Protein AF-A0A926U434-F1 (afdb_monomer_lite)

Sequence (137 aa):
MPHSEAEQERQNDLIELEKMFDGILPAQQDDLEMLTCRVPRQKNQALKSWCKDNNISFADWVRARLYDAPLPRAKPAKRTSTLDRQIYIELNAIGVNLNQAVRRLNSQELPRLSLDDRNLLDHLLKKLNEIQQKLVE

Structure (mmCIF, N/CA/C/O backbone):
data_AF-A0A926U434-F1
#
_entry.id   AF-A0A926U434-F1
#
loop_
_atom_site.group_PDB
_atom_site.id
_atom_site.type_symbol
_atom_site.label_atom_id
_atom_site.label_alt_id
_atom_site.label_comp_id
_atom_site.label_asym_id
_atom_site.label_entity_id
_atom_site.label_seq_id
_atom_site.pdbx_PDB_ins_code
_atom_site.Cartn_x
_atom_site.Cartn_y
_atom_site.Cartn_z
_atom_site.occupancy
_atom_site.B_iso_or_equiv
_atom_site.auth_seq_id
_atom_site.auth_comp_id
_atom_site.auth_asym_id
_atom_site.auth_atom_id
_atom_site.pdbx_PDB_model_num
ATOM 1 N N . MET A 1 1 ? 48.126 2.775 3.775 1.00 49.88 1 MET A N 1
ATOM 2 C CA . MET A 1 1 ? 46.658 2.868 3.886 1.00 49.88 1 MET A CA 1
ATOM 3 C C . MET A 1 1 ? 46.248 4.311 4.224 1.00 49.88 1 MET A C 1
ATOM 5 O O . MET A 1 1 ? 45.933 4.550 5.375 1.00 49.88 1 MET A O 1
ATOM 9 N N . PRO A 1 2 ? 46.305 5.287 3.291 1.00 52.72 2 PRO A N 1
ATOM 10 C CA . PRO A 1 2 ? 45.870 6.670 3.554 1.00 52.72 2 PRO A CA 1
ATOM 11 C C . PRO A 1 2 ? 44.678 7.130 2.684 1.00 52.72 2 PRO A C 1
ATOM 13 O O . PRO A 1 2 ? 44.234 8.263 2.795 1.00 52.72 2 PRO A O 1
ATOM 16 N N . HIS A 1 3 ? 44.166 6.278 1.785 1.00 52.34 3 HIS A N 1
ATOM 17 C CA . HIS A 1 3 ? 43.139 6.675 0.816 1.00 52.34 3 HIS A CA 1
ATOM 18 C C . HIS A 1 3 ? 41.714 6.674 1.380 1.00 52.34 3 HIS A C 1
ATOM 20 O O . HIS A 1 3 ? 40.906 7.461 0.905 1.00 52.34 3 HIS A O 1
ATOM 26 N N . SER A 1 4 ? 41.409 5.871 2.410 1.00 61.91 4 SER A N 1
ATOM 27 C CA . SER A 1 4 ? 40.036 5.794 2.929 1.00 61.91 4 SER A CA 1
ATOM 28 C C . SER A 1 4 ? 39.642 7.010 3.761 1.00 61.91 4 SER A C 1
ATOM 30 O O . SER A 1 4 ? 38.495 7.422 3.702 1.00 61.91 4 SER A O 1
ATOM 32 N N . GLU A 1 5 ? 40.573 7.617 4.502 1.00 66.69 5 GLU A N 1
ATOM 33 C CA . GLU A 1 5 ? 40.277 8.781 5.352 1.00 66.69 5 GLU A CA 1
ATOM 34 C C . GLU A 1 5 ? 39.975 10.027 4.511 1.00 66.69 5 GLU A C 1
ATOM 36 O O . GLU A 1 5 ? 38.967 10.688 4.737 1.00 66.69 5 GLU A O 1
ATOM 41 N N . ALA A 1 6 ? 40.764 10.275 3.461 1.00 73.31 6 ALA A N 1
ATOM 42 C CA . ALA A 1 6 ? 40.549 11.395 2.540 1.00 73.31 6 ALA A CA 1
ATOM 43 C C . ALA A 1 6 ? 39.304 11.229 1.642 1.00 73.31 6 ALA A C 1
ATOM 45 O O . ALA A 1 6 ? 38.821 12.193 1.044 1.00 73.31 6 ALA A O 1
ATOM 46 N N . GLU A 1 7 ? 38.806 10.003 1.471 1.00 71.56 7 GLU A N 1
ATOM 47 C CA . GLU A 1 7 ? 37.517 9.733 0.820 1.00 71.56 7 GLU A CA 1
ATOM 48 C C . GLU A 1 7 ? 36.357 9.932 1.797 1.00 71.56 7 GLU A C 1
ATOM 50 O O . GLU A 1 7 ? 35.348 10.527 1.425 1.00 71.56 7 GLU A O 1
ATOM 55 N N . GLN A 1 8 ? 36.527 9.516 3.055 1.00 72.94 8 GLN A N 1
ATOM 56 C CA . GLN A 1 8 ? 35.551 9.730 4.123 1.00 72.94 8 GLN A CA 1
ATOM 57 C C . GLN A 1 8 ? 35.316 11.223 4.388 1.00 72.94 8 GLN A C 1
ATOM 59 O O . GLN A 1 8 ? 34.176 11.654 4.535 1.00 72.94 8 GLN A O 1
ATOM 64 N N . GLU A 1 9 ? 36.393 12.007 4.421 1.00 81.38 9 GLU A N 1
ATOM 65 C CA . GLU A 1 9 ? 36.361 13.451 4.660 1.00 81.38 9 GLU A CA 1
ATOM 66 C C . GLU A 1 9 ? 35.641 14.178 3.518 1.00 81.38 9 GLU A C 1
ATOM 68 O O . GLU A 1 9 ? 34.666 14.885 3.755 1.00 81.38 9 GLU A O 1
ATOM 73 N N . ARG A 1 10 ? 35.978 13.852 2.262 1.00 80.44 10 ARG A N 1
ATOM 74 C CA . ARG A 1 10 ? 35.252 14.364 1.087 1.00 80.44 10 ARG A CA 1
ATOM 75 C C . ARG A 1 10 ? 33.771 13.987 1.081 1.00 80.44 10 ARG A C 1
ATOM 77 O O . ARG A 1 10 ? 32.941 14.777 0.638 1.00 80.44 10 ARG A O 1
ATOM 84 N N . GLN A 1 11 ? 33.425 12.789 1.548 1.00 75.62 11 GLN A N 1
ATOM 85 C CA . GLN A 1 11 ? 32.032 12.355 1.645 1.00 75.62 11 GLN A CA 1
ATOM 86 C C . GLN A 1 11 ? 31.262 13.176 2.692 1.00 75.62 11 GLN A C 1
ATOM 88 O O . GLN A 1 11 ? 30.104 13.522 2.466 1.00 75.62 11 GLN A O 1
ATOM 93 N N . ASN A 1 12 ? 31.905 13.500 3.816 1.00 81.31 12 ASN A N 1
ATOM 94 C CA . ASN A 1 12 ? 31.320 14.324 4.870 1.00 81.31 12 ASN A CA 1
ATOM 95 C C . ASN A 1 12 ? 31.129 15.773 4.409 1.00 81.31 12 ASN A C 1
ATOM 97 O O . ASN A 1 12 ? 30.047 16.320 4.616 1.00 81.31 12 ASN A O 1
ATOM 101 N N . ASP A 1 13 ? 32.114 16.339 3.708 1.00 85.31 13 ASP A N 1
ATOM 102 C CA . ASP A 1 13 ? 32.036 17.694 3.150 1.00 85.31 13 ASP A CA 1
ATOM 103 C C . ASP A 1 13 ? 30.871 17.831 2.157 1.00 85.31 13 ASP A C 1
ATOM 105 O O . ASP A 1 13 ? 30.148 18.826 2.160 1.00 85.31 13 ASP A O 1
ATOM 109 N N . LEU A 1 14 ? 30.640 16.809 1.323 1.00 79.31 14 LEU A N 1
ATOM 110 C CA . LEU A 1 14 ? 29.516 16.788 0.382 1.00 79.31 14 LEU A CA 1
ATOM 111 C C . LEU A 1 14 ? 28.161 16.756 1.096 1.00 79.31 14 LEU A C 1
ATOM 113 O O . LEU A 1 14 ? 27.248 17.471 0.691 1.00 79.31 14 LEU A O 1
ATOM 117 N N . ILE A 1 15 ? 28.037 15.965 2.165 1.00 81.31 15 ILE A N 1
ATOM 118 C CA . ILE A 1 15 ? 26.812 15.894 2.977 1.00 81.31 15 ILE A CA 1
ATOM 119 C C . ILE A 1 15 ? 26.555 17.229 3.684 1.00 81.31 15 ILE A C 1
ATOM 121 O O . ILE A 1 15 ? 25.407 17.649 3.837 1.00 81.31 15 ILE A O 1
ATOM 125 N N . GLU A 1 16 ? 27.610 17.893 4.151 1.00 83.38 16 GLU A N 1
ATOM 126 C CA . GLU A 1 16 ? 27.499 19.181 4.829 1.00 83.38 16 GLU A CA 1
ATOM 127 C C . GLU A 1 16 ? 27.103 20.297 3.854 1.00 83.38 16 GLU A C 1
ATOM 129 O O . GLU A 1 16 ? 26.205 21.084 4.157 1.00 83.38 16 GLU A O 1
ATOM 134 N N . LEU A 1 17 ? 27.679 20.298 2.648 1.00 80.06 17 LEU A N 1
ATOM 135 C CA . LEU A 1 17 ? 27.262 21.176 1.555 1.00 80.06 17 LEU A CA 1
ATOM 136 C C . LEU A 1 17 ? 25.795 20.946 1.178 1.00 80.06 17 LEU A C 1
ATOM 138 O O . LEU A 1 17 ? 25.035 21.907 1.099 1.00 80.06 17 LEU A O 1
ATOM 142 N N . GLU A 1 18 ? 25.371 19.696 0.997 1.00 74.69 18 GLU A N 1
ATOM 143 C CA . GLU A 1 18 ? 23.983 19.354 0.652 1.00 74.69 18 GLU A CA 1
ATOM 144 C C . GLU A 1 18 ? 22.996 19.896 1.703 1.00 74.69 18 GLU A C 1
ATOM 146 O O . GLU A 1 18 ? 22.040 20.587 1.354 1.00 74.69 18 GLU A O 1
ATOM 151 N N . LYS A 1 19 ? 23.313 19.752 2.998 1.00 78.75 19 LYS A N 1
ATOM 152 C CA . LYS A 1 19 ? 22.527 20.338 4.102 1.00 78.75 19 LYS A CA 1
ATOM 153 C C . LYS A 1 19 ? 22.489 21.866 4.100 1.00 78.75 19 LYS A C 1
ATOM 155 O O . LYS A 1 19 ? 21.476 22.447 4.483 1.00 78.75 19 LYS A O 1
ATOM 160 N N . MET A 1 20 ? 23.583 22.531 3.725 1.00 78.06 20 MET A N 1
ATOM 161 C CA . MET A 1 20 ? 23.601 23.996 3.607 1.00 78.06 20 MET A CA 1
ATOM 162 C C . MET A 1 20 ? 22.708 24.477 2.458 1.00 78.06 20 MET A C 1
ATOM 164 O O . MET A 1 20 ? 22.128 25.562 2.540 1.00 78.06 20 MET A O 1
ATOM 168 N N . PHE A 1 21 ? 22.574 23.668 1.405 1.00 69.00 21 PHE A N 1
ATOM 169 C CA . PHE A 1 21 ? 21.774 23.993 0.231 1.00 69.00 21 PHE A CA 1
ATOM 170 C C . PHE A 1 21 ? 20.315 23.516 0.300 1.00 69.00 21 PHE A C 1
ATOM 172 O O . PHE A 1 21 ? 19.506 24.065 -0.444 1.00 69.00 21 PHE A O 1
ATOM 179 N N . ASP A 1 22 ? 19.942 22.622 1.223 1.00 64.62 22 ASP A N 1
ATOM 180 C CA . ASP A 1 22 ? 18.557 22.142 1.431 1.00 64.62 22 ASP A CA 1
ATOM 181 C C . ASP A 1 22 ? 17.523 23.271 1.646 1.00 64.62 22 ASP A C 1
ATOM 183 O O . ASP A 1 22 ? 16.340 23.099 1.357 1.00 64.62 22 ASP A O 1
ATOM 187 N N . GLY A 1 23 ? 17.950 24.436 2.151 1.00 62.16 23 GLY A N 1
ATOM 188 C CA . GLY A 1 23 ? 17.088 25.611 2.354 1.00 62.16 23 GLY A CA 1
ATOM 189 C C . GLY A 1 23 ? 17.181 26.697 1.273 1.00 62.16 23 GLY A C 1
ATOM 190 O O . GLY A 1 23 ? 16.392 27.641 1.298 1.00 62.16 23 GLY A O 1
ATOM 191 N N . ILE A 1 24 ? 18.154 26.601 0.359 1.00 67.31 24 ILE A N 1
ATOM 192 C CA . ILE A 1 24 ? 18.452 27.613 -0.676 1.00 67.31 24 ILE A CA 1
ATOM 193 C C . ILE A 1 24 ? 18.054 27.099 -2.058 1.00 67.31 24 ILE A C 1
ATOM 195 O O . ILE A 1 24 ? 17.559 27.861 -2.891 1.00 67.31 24 ILE A O 1
ATOM 199 N N . LEU A 1 25 ? 18.260 25.807 -2.308 1.00 57.53 25 LEU A N 1
ATOM 200 C CA . LEU A 1 25 ? 17.745 25.153 -3.493 1.00 57.53 25 LEU A CA 1
ATOM 201 C C . LEU A 1 25 ? 16.242 24.959 -3.286 1.00 57.53 25 LEU A C 1
ATOM 203 O O . LEU A 1 25 ? 15.847 24.349 -2.291 1.00 57.53 25 LEU A O 1
ATOM 207 N N . PRO A 1 26 ? 15.380 25.463 -4.188 1.00 54.19 26 PRO A N 1
ATOM 208 C CA . PRO A 1 26 ? 13.994 25.036 -4.168 1.00 54.19 26 PRO A CA 1
ATOM 209 C C . PRO A 1 26 ? 14.029 23.516 -4.265 1.00 54.19 26 PRO A C 1
ATOM 211 O O . PRO A 1 26 ? 14.653 22.980 -5.186 1.00 54.19 26 PRO A O 1
ATOM 214 N N . ALA A 1 27 ? 13.419 22.824 -3.297 1.00 54.62 27 ALA A N 1
ATOM 215 C CA . ALA A 1 27 ? 13.181 21.400 -3.437 1.00 54.62 27 ALA A CA 1
ATOM 216 C C . ALA A 1 27 ? 12.628 21.210 -4.850 1.00 54.62 27 ALA A C 1
ATOM 218 O O . ALA A 1 27 ? 11.643 21.864 -5.203 1.00 54.62 27 ALA A O 1
ATOM 219 N N . GLN A 1 28 ? 13.299 20.406 -5.678 1.00 52.75 28 GLN A N 1
ATOM 220 C CA . GLN A 1 28 ? 12.722 19.947 -6.932 1.00 52.75 28 GLN A CA 1
ATOM 221 C C . GLN A 1 28 ? 11.505 19.114 -6.534 1.00 52.75 28 GLN A C 1
ATOM 223 O O . GLN A 1 28 ? 11.566 17.899 -6.366 1.00 52.75 28 GLN A O 1
ATOM 228 N N . GLN A 1 29 ? 10.392 19.794 -6.276 1.00 51.50 29 GLN A N 1
ATOM 229 C CA . GLN A 1 29 ? 9.083 19.214 -6.410 1.00 51.50 29 GLN A CA 1
ATOM 230 C C . GLN A 1 29 ? 8.984 18.937 -7.896 1.00 51.50 29 GLN A C 1
ATOM 232 O O . GLN A 1 29 ? 8.650 19.812 -8.687 1.00 51.50 29 GLN A O 1
ATOM 237 N N . ASP A 1 30 ? 9.377 17.726 -8.284 1.00 58.66 30 ASP A N 1
ATOM 238 C CA . ASP A 1 30 ? 8.852 17.160 -9.508 1.00 58.66 30 ASP A CA 1
ATOM 239 C C . ASP A 1 30 ? 7.333 17.326 -9.390 1.00 58.66 30 ASP A C 1
ATOM 241 O O . ASP A 1 30 ? 6.722 16.781 -8.463 1.00 58.66 30 ASP A O 1
ATOM 245 N N . ASP A 1 31 ? 6.742 18.146 -10.258 1.00 61.97 31 ASP A N 1
ATOM 246 C CA . ASP A 1 31 ? 5.296 18.328 -10.349 1.00 61.97 31 ASP A CA 1
ATOM 247 C C . ASP A 1 31 ? 4.690 16.998 -10.824 1.00 61.97 31 ASP A C 1
ATOM 249 O O . ASP A 1 31 ? 4.440 16.752 -12.005 1.00 61.97 31 ASP A O 1
ATOM 253 N N . LEU A 1 32 ? 4.555 16.059 -9.889 1.00 72.94 32 LEU A N 1
ATOM 254 C CA . LEU A 1 32 ? 4.087 14.710 -10.147 1.00 72.94 32 LEU A CA 1
ATOM 255 C C . LEU A 1 32 ? 2.563 14.722 -10.197 1.00 72.94 32 LEU A C 1
ATOM 257 O O . LEU A 1 32 ? 1.882 14.697 -9.171 1.00 72.94 32 LEU A O 1
ATOM 261 N N . GLU A 1 33 ? 2.019 14.690 -11.406 1.00 81.31 33 GLU A N 1
ATOM 262 C CA . GLU A 1 33 ? 0.587 14.510 -11.619 1.00 81.31 33 GLU A CA 1
ATOM 263 C C . GLU A 1 33 ? 0.183 13.027 -11.593 1.00 81.31 33 GLU A C 1
ATOM 265 O O . GLU A 1 33 ? 0.859 12.140 -12.127 1.00 81.31 33 GLU A O 1
ATOM 270 N N . MET A 1 34 ? -0.971 12.737 -10.984 1.00 82.81 34 MET A N 1
ATOM 271 C CA . MET A 1 34 ? -1.517 11.383 -10.919 1.00 82.81 34 MET A CA 1
ATOM 272 C C . MET A 1 34 ? -2.428 11.093 -12.117 1.00 82.81 34 MET A C 1
ATOM 274 O O . MET A 1 34 ? -3.563 11.563 -12.185 1.00 82.81 34 MET A O 1
ATOM 278 N N . LEU A 1 35 ? -1.979 10.214 -13.014 1.00 85.06 35 LEU A N 1
ATOM 279 C CA . LEU A 1 35 ? -2.798 9.702 -14.113 1.00 85.06 35 LEU A CA 1
ATOM 280 C C . LEU A 1 35 ? -3.602 8.465 -13.678 1.00 85.06 35 LEU A C 1
ATOM 282 O O . LEU A 1 35 ? -3.031 7.450 -13.277 1.00 85.06 35 LEU A O 1
ATOM 286 N N . THR A 1 36 ? -4.932 8.513 -13.811 1.00 90.06 36 THR A N 1
ATOM 287 C CA . THR A 1 36 ? -5.821 7.368 -13.536 1.00 90.06 36 THR A CA 1
ATOM 288 C C . THR A 1 36 ? -6.532 6.919 -14.809 1.00 90.06 36 THR A C 1
ATOM 290 O O . THR A 1 36 ? -7.150 7.726 -15.496 1.00 90.06 36 THR A O 1
ATOM 293 N N . CYS A 1 37 ? -6.507 5.619 -15.113 1.00 89.44 37 CYS A N 1
ATOM 294 C CA . CYS A 1 37 ? -7.237 5.046 -16.245 1.00 89.44 37 CYS A CA 1
ATOM 295 C C . CYS A 1 37 ? -7.947 3.739 -15.864 1.00 89.44 37 CYS A C 1
ATOM 297 O O . CYS A 1 37 ? -7.560 3.035 -14.927 1.00 89.44 37 CYS A O 1
ATOM 299 N N . ARG A 1 38 ? -9.017 3.402 -16.595 1.00 93.25 38 ARG A N 1
ATOM 300 C CA . ARG A 1 38 ? -9.734 2.131 -16.426 1.00 93.25 38 ARG A CA 1
ATOM 301 C C . ARG A 1 38 ? -9.141 1.082 -17.357 1.00 93.25 38 ARG A C 1
ATOM 303 O O . ARG A 1 38 ? -9.059 1.293 -18.561 1.00 93.25 38 ARG A O 1
ATOM 310 N N . VAL A 1 39 ? -8.781 -0.071 -16.800 1.00 91.75 39 VAL A N 1
ATOM 311 C CA . VAL A 1 39 ? -8.209 -1.201 -17.543 1.00 91.75 39 VAL A CA 1
ATOM 312 C C . VAL A 1 39 ? -8.965 -2.476 -17.167 1.00 91.75 39 VAL A C 1
ATOM 314 O O . VAL A 1 39 ? -9.268 -2.665 -15.984 1.00 91.75 39 VAL A O 1
ATOM 317 N N . PRO A 1 40 ? -9.251 -3.386 -18.119 1.00 96.19 40 PRO A N 1
ATOM 318 C CA . PRO A 1 40 ? -9.820 -4.690 -17.803 1.00 96.19 40 PRO A CA 1
ATOM 319 C C . PRO A 1 40 ? -8.989 -5.432 -16.750 1.00 96.19 40 PRO A C 1
ATOM 321 O O . PRO A 1 40 ? -7.770 -5.571 -16.886 1.00 96.19 40 PRO A O 1
ATOM 324 N N . ARG A 1 41 ? -9.655 -5.945 -15.708 1.00 93.81 41 ARG A N 1
ATOM 325 C CA . ARG A 1 41 ? -9.000 -6.561 -14.540 1.00 93.81 41 ARG A CA 1
ATOM 326 C C . ARG A 1 41 ? -8.025 -7.675 -14.922 1.00 93.81 41 ARG A C 1
ATOM 328 O O . ARG A 1 41 ? -6.913 -7.697 -14.406 1.00 93.81 41 ARG A O 1
ATOM 335 N N . GLN A 1 42 ? -8.419 -8.549 -15.847 1.00 94.50 42 GLN A N 1
ATOM 336 C CA . GLN A 1 42 ? -7.588 -9.665 -16.310 1.00 94.50 42 GLN A CA 1
ATOM 337 C C . GLN A 1 42 ? -6.289 -9.184 -16.969 1.00 94.50 42 GLN A C 1
ATOM 339 O O . GLN A 1 42 ? -5.215 -9.675 -16.639 1.00 94.50 42 GLN A O 1
ATOM 344 N N . LYS A 1 43 ? -6.365 -8.167 -17.840 1.00 92.56 43 LYS A N 1
ATOM 345 C CA . LYS A 1 43 ? -5.182 -7.597 -18.504 1.00 92.56 43 LYS A CA 1
ATOM 346 C C . LYS A 1 43 ? -4.255 -6.901 -17.510 1.00 92.56 43 LYS A C 1
ATOM 348 O O . LYS A 1 43 ? -3.044 -7.063 -17.590 1.00 92.56 43 LYS A O 1
ATOM 353 N N . ASN A 1 44 ? -4.823 -6.182 -16.541 1.00 93.12 44 ASN A N 1
ATOM 354 C CA . ASN A 1 44 ? -4.048 -5.545 -15.476 1.00 93.12 44 ASN A CA 1
ATOM 355 C C . ASN A 1 44 ? -3.309 -6.585 -14.614 1.00 93.12 44 ASN A C 1
ATOM 357 O O . ASN A 1 44 ? -2.132 -6.422 -14.310 1.00 93.12 44 ASN A O 1
ATOM 361 N N . GLN A 1 45 ? -3.977 -7.684 -14.254 1.00 93.62 45 GLN A N 1
ATOM 362 C CA . GLN A 1 45 ? -3.354 -8.773 -13.498 1.00 93.62 45 GLN A CA 1
ATOM 363 C C . GLN A 1 45 ? -2.237 -9.456 -14.291 1.00 93.62 45 GLN A C 1
ATOM 365 O O . GLN A 1 45 ? -1.142 -9.613 -13.759 1.00 93.62 45 GLN A O 1
ATOM 370 N N . ALA A 1 46 ? -2.482 -9.795 -15.560 1.00 93.12 46 ALA A N 1
ATOM 371 C CA . ALA A 1 46 ? -1.474 -10.403 -16.426 1.00 93.12 46 ALA A CA 1
ATOM 372 C C . ALA A 1 46 ? -0.230 -9.511 -16.570 1.00 93.12 46 ALA A C 1
ATOM 374 O O . ALA A 1 46 ? 0.894 -9.985 -16.424 1.00 93.12 46 ALA A O 1
ATOM 375 N N . LEU A 1 47 ? -0.431 -8.205 -16.776 1.00 91.69 47 LEU A N 1
ATOM 376 C CA . LEU A 1 47 ? 0.659 -7.240 -16.881 1.00 91.69 47 LEU A CA 1
ATOM 377 C C . LEU A 1 47 ? 1.445 -7.112 -15.569 1.00 91.69 47 LEU A C 1
ATOM 379 O O . LEU A 1 47 ? 2.671 -7.112 -15.590 1.00 91.69 47 LEU A O 1
ATOM 383 N N . LYS A 1 48 ? 0.763 -7.059 -14.418 1.00 92.25 48 LYS A N 1
ATOM 384 C CA . LYS A 1 48 ? 1.427 -7.035 -13.104 1.00 92.25 48 LYS A CA 1
ATOM 385 C C . LYS A 1 48 ? 2.283 -8.278 -12.864 1.00 92.25 48 LYS A C 1
ATOM 387 O O . LYS A 1 48 ? 3.387 -8.139 -12.341 1.00 92.25 48 LYS A O 1
ATOM 392 N N . SER A 1 49 ? 1.796 -9.458 -13.248 1.00 91.00 49 SER A N 1
ATOM 393 C CA . SER A 1 49 ? 2.572 -10.701 -13.164 1.00 91.00 49 SER A CA 1
ATOM 394 C C . SER A 1 49 ? 3.806 -10.636 -14.060 1.00 91.00 49 SER A C 1
ATOM 396 O O . SER A 1 49 ? 4.915 -10.812 -13.569 1.00 91.00 49 SER A O 1
ATOM 398 N N . TRP A 1 50 ? 3.640 -10.249 -15.327 1.00 91.44 50 TRP A N 1
ATOM 399 C CA . TRP A 1 50 ? 4.760 -10.113 -16.260 1.00 91.44 50 TRP A CA 1
ATOM 400 C C . TRP A 1 50 ? 5.821 -9.117 -15.764 1.00 91.44 50 TRP A C 1
ATOM 402 O O . TRP A 1 50 ? 7.014 -9.412 -15.800 1.00 91.44 50 TRP A O 1
ATOM 412 N N . CYS A 1 51 ? 5.411 -7.954 -15.244 1.00 90.44 51 CYS A N 1
ATOM 413 C CA . CYS A 1 51 ? 6.330 -6.968 -14.666 1.00 90.44 51 CYS A CA 1
ATOM 414 C C . CYS A 1 51 ? 7.124 -7.548 -13.487 1.00 90.44 51 CYS A C 1
ATOM 416 O O . CYS A 1 51 ? 8.333 -7.333 -13.390 1.00 90.44 51 CYS A O 1
ATOM 418 N N . LYS A 1 52 ? 6.456 -8.318 -12.619 1.00 86.44 52 LYS A N 1
ATOM 419 C CA . LYS A 1 52 ? 7.085 -8.993 -11.481 1.00 86.44 52 LYS A CA 1
ATOM 420 C C . LYS A 1 52 ? 8.128 -10.012 -11.943 1.00 86.44 52 LYS A C 1
ATOM 422 O O . LYS A 1 52 ? 9.237 -9.997 -11.420 1.00 86.44 52 LYS A O 1
ATOM 427 N N . ASP A 1 53 ? 7.797 -10.832 -12.936 1.00 86.94 53 ASP A N 1
ATOM 428 C CA . ASP A 1 53 ? 8.692 -11.872 -13.461 1.00 86.94 53 ASP 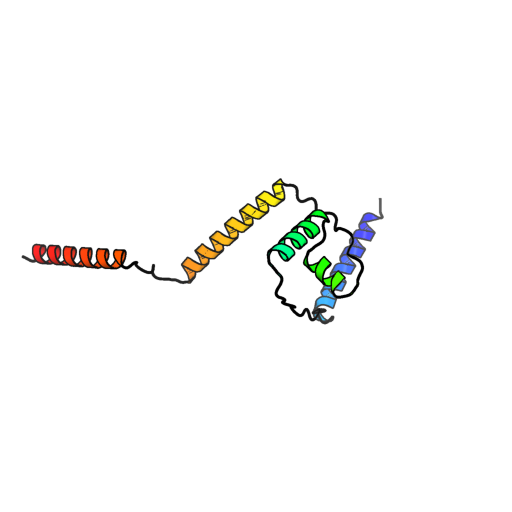A CA 1
ATOM 429 C C . ASP A 1 53 ? 9.942 -11.275 -14.130 1.00 86.94 53 ASP A C 1
ATOM 431 O O . ASP A 1 53 ? 11.019 -11.864 -14.095 1.00 86.94 53 ASP A O 1
ATOM 435 N N . ASN A 1 54 ? 9.822 -10.063 -14.681 1.00 85.31 54 ASN A N 1
ATOM 436 C CA . ASN A 1 54 ? 10.922 -9.335 -15.317 1.00 85.31 54 ASN A CA 1
ATOM 437 C C . ASN A 1 54 ? 11.674 -8.386 -14.364 1.00 85.31 54 ASN A C 1
ATOM 439 O O . ASN A 1 54 ? 12.575 -7.676 -14.808 1.00 85.31 54 ASN A O 1
ATOM 443 N N . ASN A 1 55 ? 11.339 -8.353 -13.065 1.00 84.62 55 ASN A N 1
ATOM 444 C CA . ASN A 1 55 ? 11.907 -7.417 -12.080 1.00 84.62 55 ASN A CA 1
ATOM 445 C C . ASN A 1 55 ? 11.801 -5.934 -12.499 1.00 84.62 55 ASN A C 1
ATOM 447 O O . ASN A 1 55 ? 12.700 -5.125 -12.248 1.00 84.62 5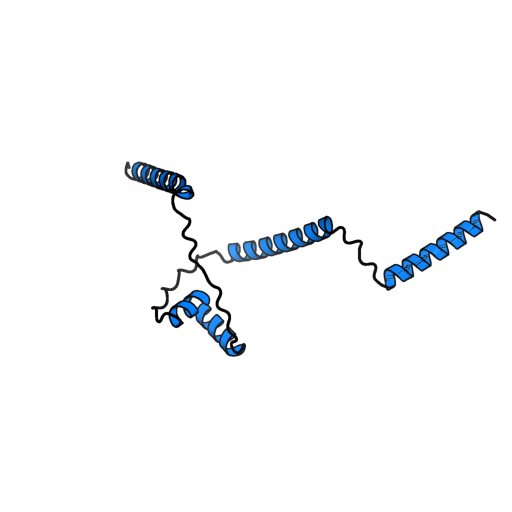5 ASN A O 1
ATOM 451 N N . ILE A 1 56 ? 10.684 -5.567 -13.129 1.00 87.81 56 ILE A N 1
ATOM 452 C CA . ILE A 1 56 ? 10.367 -4.194 -13.537 1.00 87.81 56 ILE A CA 1
ATOM 453 C C . ILE A 1 56 ? 9.178 -3.710 -12.704 1.00 87.81 56 ILE A C 1
ATOM 455 O O . ILE A 1 56 ? 8.184 -4.417 -12.538 1.00 87.81 56 ILE A O 1
ATOM 459 N N . SER A 1 57 ? 9.245 -2.486 -12.175 1.00 88.94 57 SER A N 1
ATOM 460 C CA . SER A 1 57 ? 8.088 -1.883 -11.507 1.00 88.94 57 SER A CA 1
ATOM 461 C C . SER A 1 57 ? 6.966 -1.649 -12.516 1.00 88.94 57 SER A C 1
ATOM 463 O O . SER A 1 57 ? 7.200 -1.132 -13.605 1.00 88.94 57 SER A O 1
ATOM 465 N N . PHE A 1 58 ? 5.727 -1.963 -12.138 1.00 89.94 58 PHE A N 1
ATOM 466 C CA . PHE A 1 58 ? 4.560 -1.700 -12.983 1.00 89.94 58 PHE A CA 1
ATOM 467 C C . PHE A 1 58 ? 4.476 -0.224 -13.402 1.00 89.94 58 PHE A C 1
ATOM 469 O O . PHE A 1 58 ? 4.211 0.072 -14.562 1.00 89.94 58 PHE A O 1
ATOM 476 N N . ALA A 1 59 ? 4.760 0.704 -12.483 1.00 87.94 59 ALA A N 1
ATOM 477 C CA . ALA A 1 59 ? 4.761 2.135 -12.784 1.00 87.94 59 ALA A CA 1
ATOM 478 C C . ALA A 1 59 ? 5.867 2.510 -13.781 1.00 87.94 59 ALA A C 1
ATOM 480 O O . ALA A 1 59 ? 5.628 3.284 -14.703 1.00 87.94 59 ALA A O 1
ATOM 481 N N . ASP A 1 60 ? 7.055 1.922 -13.634 1.00 87.88 60 ASP A N 1
ATOM 482 C CA . ASP A 1 60 ? 8.179 2.158 -14.542 1.00 87.88 60 ASP A CA 1
ATOM 483 C C . ASP A 1 60 ? 7.870 1.625 -15.947 1.00 87.88 60 ASP A C 1
ATOM 485 O O . ASP A 1 60 ? 8.161 2.291 -16.937 1.00 87.88 60 ASP A O 1
ATOM 489 N N . TRP A 1 61 ? 7.212 0.465 -16.038 1.00 90.75 61 TRP A N 1
ATOM 490 C CA . TRP A 1 61 ? 6.740 -0.082 -17.308 1.00 90.75 61 TRP A CA 1
ATOM 491 C C . TRP A 1 61 ? 5.709 0.833 -17.973 1.00 90.75 61 TRP A C 1
ATOM 493 O O . TRP A 1 61 ? 5.831 1.124 -19.160 1.00 90.75 61 TRP A O 1
ATOM 503 N N . VAL A 1 62 ? 4.718 1.316 -17.214 1.00 90.75 62 VAL A N 1
ATOM 504 C CA . VAL A 1 62 ? 3.690 2.226 -17.742 1.00 90.75 62 VAL A CA 1
ATOM 505 C C . VAL A 1 62 ? 4.330 3.517 -18.243 1.00 90.75 62 VAL A C 1
ATOM 507 O O . VAL A 1 62 ? 4.058 3.913 -19.371 1.00 90.75 62 VAL A O 1
ATOM 510 N N . ARG A 1 63 ? 5.228 4.138 -17.468 1.00 89.12 63 ARG A N 1
ATOM 511 C CA . ARG A 1 63 ? 5.939 5.352 -17.902 1.00 89.12 63 ARG A CA 1
ATOM 512 C C . ARG A 1 63 ? 6.776 5.102 -19.156 1.00 89.12 63 ARG A C 1
ATOM 514 O O . ARG A 1 63 ? 6.689 5.881 -20.095 1.00 89.12 63 ARG A O 1
ATOM 521 N N . ALA A 1 64 ? 7.511 3.992 -19.220 1.00 90.38 64 ALA A N 1
ATOM 522 C CA . ALA A 1 64 ? 8.292 3.644 -20.406 1.00 90.38 64 ALA A CA 1
ATOM 523 C C . ALA A 1 64 ? 7.420 3.506 -21.664 1.00 90.38 64 ALA A C 1
ATOM 525 O O . ALA A 1 64 ? 7.837 3.899 -22.746 1.00 90.38 64 ALA A O 1
ATOM 526 N N . ARG A 1 65 ? 6.191 2.994 -21.522 1.00 91.00 65 ARG A N 1
ATOM 527 C CA . ARG A 1 65 ? 5.232 2.888 -22.631 1.00 91.00 65 ARG A CA 1
ATOM 528 C C . ARG A 1 65 ? 4.499 4.183 -22.952 1.00 91.00 65 ARG A C 1
ATOM 530 O O . ARG A 1 65 ? 4.098 4.350 -24.092 1.00 91.00 65 ARG A O 1
ATOM 537 N N . LEU A 1 66 ? 4.314 5.074 -21.982 1.00 90.12 66 LEU A N 1
ATOM 538 C CA . LEU A 1 66 ? 3.716 6.389 -22.215 1.00 90.12 66 LEU A CA 1
ATOM 539 C C . LEU A 1 66 ? 4.677 7.345 -22.932 1.00 90.12 66 LEU A C 1
ATOM 541 O O . LEU A 1 66 ? 4.226 8.152 -23.734 1.00 90.12 66 LEU A O 1
ATOM 545 N N . TYR A 1 67 ? 5.977 7.251 -22.644 1.00 89.62 67 TYR A N 1
ATOM 546 C CA . TYR A 1 67 ? 7.001 8.159 -23.174 1.00 89.62 67 TYR A CA 1
ATOM 547 C C . TYR A 1 67 ? 7.886 7.533 -24.263 1.00 89.62 67 TYR A C 1
ATOM 549 O O . TYR A 1 67 ? 8.929 8.097 -24.578 1.00 89.62 67 TYR A O 1
ATOM 557 N N . ASP A 1 68 ? 7.525 6.353 -24.783 1.00 89.31 68 ASP A N 1
ATOM 558 C CA . ASP A 1 68 ? 8.344 5.571 -25.728 1.00 89.31 68 ASP A CA 1
ATOM 559 C C . ASP A 1 68 ? 9.822 5.445 -25.308 1.00 89.31 68 ASP A C 1
ATOM 561 O O . ASP A 1 68 ? 10.753 5.431 -26.114 1.00 89.31 68 ASP A O 1
ATOM 565 N N . ALA A 1 69 ? 10.040 5.331 -23.999 1.00 87.06 69 ALA A N 1
ATOM 566 C CA . ALA A 1 69 ? 11.358 5.220 -23.407 1.00 87.06 69 ALA A CA 1
ATOM 567 C C . ALA A 1 69 ? 11.787 3.745 -23.307 1.00 87.06 69 ALA A C 1
ATOM 569 O O . ALA A 1 69 ? 10.948 2.842 -23.169 1.00 87.06 69 ALA A O 1
ATOM 570 N N . PRO A 1 70 ? 13.101 3.458 -23.328 1.00 86.69 70 PRO A N 1
ATOM 571 C CA . PRO A 1 70 ? 13.589 2.116 -23.051 1.00 86.69 70 PRO A CA 1
ATOM 572 C C . PRO A 1 70 ? 13.159 1.673 -21.648 1.00 86.69 70 PRO A C 1
ATOM 574 O O . PRO A 1 70 ? 13.158 2.457 -20.697 1.00 86.69 70 PRO A O 1
ATOM 577 N N . LEU A 1 71 ? 12.814 0.389 -21.507 1.00 84.56 71 LEU A N 1
ATOM 578 C CA . LEU A 1 71 ? 12.496 -0.169 -20.197 1.00 84.56 71 LEU A CA 1
ATOM 579 C C . LEU A 1 71 ? 13.719 -0.035 -19.277 1.00 84.56 71 LEU A C 1
ATOM 581 O O . LEU A 1 71 ? 14.830 -0.385 -19.694 1.00 84.56 71 LEU A O 1
ATOM 585 N N . PRO A 1 72 ? 13.541 0.442 -18.032 1.00 76.50 72 PRO A N 1
ATOM 586 C CA . PRO A 1 72 ? 14.649 0.517 -17.099 1.00 76.50 72 PRO A CA 1
ATOM 587 C C . PRO A 1 72 ? 15.221 -0.880 -16.875 1.00 76.50 72 PRO A C 1
ATOM 589 O O . PRO A 1 72 ? 14.481 -1.861 -16.758 1.00 76.50 72 PRO A O 1
ATOM 592 N N . ARG A 1 73 ? 16.557 -0.966 -16.830 1.00 72.75 73 ARG A N 1
ATOM 593 C CA . ARG A 1 73 ? 17.260 -2.218 -16.530 1.00 72.75 73 ARG A CA 1
ATOM 594 C C . ARG A 1 73 ? 16.710 -2.766 -15.218 1.00 72.75 73 ARG A C 1
ATOM 596 O O . ARG A 1 73 ? 16.556 -1.997 -14.267 1.00 72.75 73 ARG A O 1
ATOM 603 N N . ALA A 1 74 ? 16.408 -4.066 -15.197 1.00 64.75 74 ALA A N 1
ATOM 604 C CA . ALA A 1 74 ? 15.904 -4.759 -14.019 1.00 64.75 74 ALA A CA 1
ATOM 605 C C . ALA A 1 74 ? 16.728 -4.324 -12.806 1.00 64.75 74 ALA A C 1
ATOM 607 O O . ALA A 1 74 ? 17.939 -4.563 -12.752 1.00 64.75 74 ALA A O 1
ATOM 608 N N . LYS A 1 75 ? 16.090 -3.611 -11.870 1.00 60.19 75 LYS A N 1
ATOM 609 C CA . LYS A 1 75 ? 16.777 -3.223 -10.640 1.00 60.19 75 LYS A CA 1
ATOM 610 C C . LYS A 1 75 ? 17.183 -4.542 -9.990 1.00 60.19 75 LYS A C 1
ATOM 612 O O . LYS A 1 75 ? 16.321 -5.421 -9.890 1.00 60.19 75 LYS A O 1
ATOM 617 N N . PRO A 1 76 ? 18.456 -4.728 -9.594 1.00 57.56 76 PRO A N 1
ATOM 618 C CA . PRO A 1 76 ? 18.821 -5.918 -8.851 1.00 57.56 76 PRO A CA 1
ATOM 619 C C . PRO A 1 76 ? 17.865 -5.960 -7.671 1.00 57.56 76 PRO A C 1
ATOM 621 O O . PRO A 1 76 ? 17.795 -4.993 -6.906 1.00 57.56 76 PRO A O 1
ATOM 624 N N . ALA A 1 77 ? 17.046 -7.013 -7.599 1.00 58.34 77 ALA A N 1
ATOM 625 C CA . ALA A 1 77 ? 16.155 -7.201 -6.473 1.00 58.34 77 ALA A CA 1
ATOM 626 C C . ALA A 1 77 ? 17.046 -7.054 -5.244 1.00 58.34 77 ALA A C 1
ATOM 628 O O . ALA A 1 77 ? 17.992 -7.833 -5.088 1.00 58.34 77 ALA A O 1
ATOM 629 N N . LYS A 1 78 ? 16.832 -5.992 -4.449 1.00 56.88 78 LYS A N 1
ATOM 630 C CA . LYS A 1 78 ? 17.514 -5.861 -3.164 1.00 56.88 78 LYS A CA 1
ATOM 631 C C . LYS A 1 78 ? 17.225 -7.185 -2.486 1.00 56.88 78 LYS A C 1
ATOM 633 O O . LYS A 1 78 ? 16.058 -7.502 -2.268 1.00 56.88 78 LYS A O 1
ATOM 638 N N . ARG A 1 79 ? 18.267 -7.999 -2.306 1.00 51.66 79 ARG A N 1
ATOM 639 C CA . ARG A 1 79 ? 18.178 -9.318 -1.692 1.00 51.66 79 ARG A CA 1
ATOM 640 C C . ARG A 1 79 ? 17.858 -9.082 -0.222 1.00 51.66 79 ARG A C 1
ATOM 642 O O . ARG A 1 79 ? 18.734 -9.190 0.622 1.00 51.66 79 ARG A O 1
ATOM 649 N N . THR A 1 80 ? 16.634 -8.670 0.078 1.00 53.44 80 THR A N 1
ATOM 650 C CA . THR A 1 80 ? 16.095 -8.844 1.412 1.00 53.44 80 THR A CA 1
ATOM 651 C C . THR A 1 80 ? 16.002 -10.346 1.571 1.00 53.44 80 THR A C 1
ATOM 653 O O . THR A 1 80 ? 15.422 -11.041 0.727 1.00 53.44 80 THR A O 1
ATOM 656 N N . SER A 1 81 ? 16.697 -10.875 2.572 1.00 58.50 81 SER A N 1
ATOM 657 C CA . SER A 1 81 ? 16.589 -12.294 2.865 1.00 58.50 81 SER A CA 1
ATOM 658 C C . SER A 1 81 ? 15.104 -12.608 3.085 1.00 58.50 81 SER A C 1
ATOM 660 O O . SER A 1 81 ? 14.324 -11.753 3.515 1.00 58.50 81 SER A O 1
ATOM 662 N N . THR A 1 82 ? 14.658 -13.818 2.752 1.00 61.12 82 THR A N 1
ATOM 663 C CA . THR A 1 82 ? 13.250 -14.213 2.941 1.00 61.12 82 THR A CA 1
ATOM 664 C C . THR A 1 82 ? 12.793 -13.980 4.390 1.00 61.12 82 THR A C 1
ATOM 666 O O . THR A 1 82 ? 11.628 -13.660 4.630 1.00 61.12 82 THR A O 1
ATOM 669 N N . LEU A 1 83 ? 13.744 -14.062 5.329 1.00 64.38 83 LEU A N 1
ATOM 670 C CA . LEU A 1 83 ? 13.598 -13.735 6.742 1.00 64.38 83 LEU A CA 1
ATOM 671 C C . LEU A 1 83 ? 13.226 -12.256 6.962 1.00 64.38 83 LEU A C 1
ATOM 673 O O . LEU A 1 83 ? 12.229 -11.973 7.622 1.00 64.38 83 LEU A O 1
ATOM 677 N N . ASP A 1 84 ? 13.950 -11.322 6.337 1.00 69.44 84 ASP A N 1
ATOM 678 C CA . ASP A 1 84 ? 13.703 -9.875 6.455 1.00 69.44 84 ASP A CA 1
ATOM 679 C C . ASP A 1 84 ? 12.310 -9.490 5.950 1.00 69.44 84 ASP A C 1
ATOM 681 O O . ASP A 1 84 ? 11.638 -8.630 6.522 1.00 69.44 84 ASP A O 1
ATOM 685 N N . ARG A 1 85 ? 11.839 -10.149 4.883 1.00 74.19 85 ARG A N 1
ATOM 686 C CA . ARG A 1 85 ? 10.499 -9.899 4.341 1.00 74.19 85 ARG A CA 1
ATOM 687 C C . ARG A 1 85 ? 9.404 -10.357 5.300 1.00 74.19 85 ARG A C 1
ATOM 689 O O . ARG A 1 85 ? 8.419 -9.637 5.448 1.00 74.19 85 ARG A O 1
ATOM 696 N N . GLN A 1 86 ? 9.550 -11.527 5.923 1.00 76.88 86 GLN A N 1
ATOM 697 C CA . GLN A 1 86 ? 8.560 -12.004 6.889 1.00 76.88 86 GLN A CA 1
ATOM 698 C C . GLN A 1 86 ? 8.520 -11.085 8.110 1.00 76.88 86 GLN A C 1
ATOM 700 O O . GLN A 1 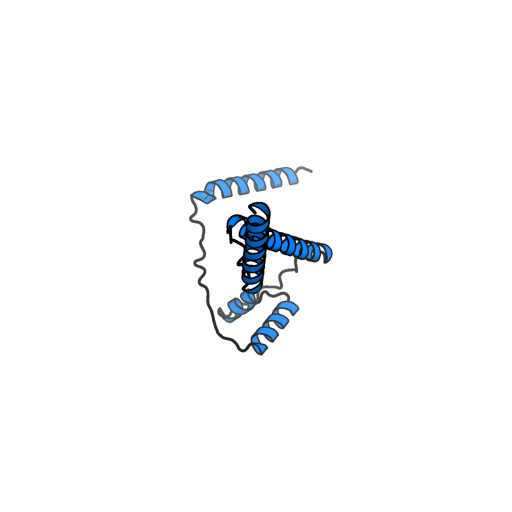86 ? 7.442 -10.653 8.503 1.00 76.88 86 GLN A O 1
ATOM 705 N N . ILE A 1 87 ? 9.687 -10.697 8.633 1.00 80.00 87 ILE A N 1
ATOM 706 C CA . ILE A 1 87 ? 9.794 -9.748 9.749 1.00 80.00 87 ILE A CA 1
ATOM 707 C C . ILE A 1 87 ? 9.102 -8.424 9.403 1.00 80.00 87 ILE A C 1
ATOM 709 O O . ILE A 1 87 ? 8.329 -7.905 10.203 1.00 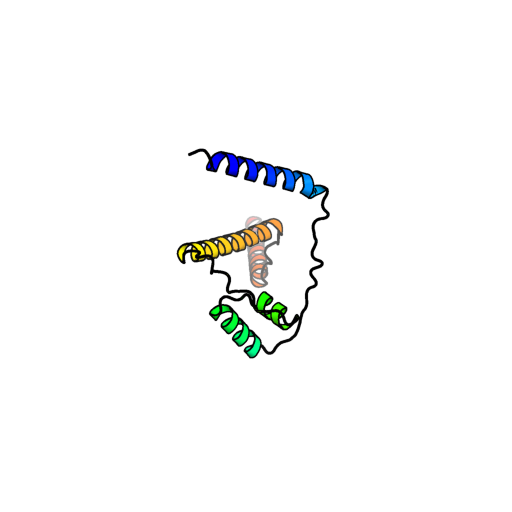80.00 87 ILE A O 1
ATOM 713 N N . TYR A 1 88 ? 9.309 -7.901 8.192 1.00 82.25 88 TYR A N 1
ATOM 714 C CA . TYR A 1 88 ? 8.651 -6.672 7.746 1.00 82.25 88 TYR A CA 1
ATOM 715 C C . TYR A 1 88 ? 7.120 -6.803 7.669 1.00 82.25 88 TYR A C 1
ATOM 717 O O . TYR A 1 88 ? 6.402 -5.876 8.044 1.00 82.25 88 TYR A O 1
ATOM 725 N N . ILE A 1 89 ? 6.607 -7.947 7.203 1.00 83.12 89 ILE A N 1
ATOM 726 C CA . ILE A 1 89 ? 5.160 -8.217 7.151 1.00 83.12 89 ILE A CA 1
ATOM 727 C C . ILE A 1 89 ? 4.565 -8.228 8.562 1.00 83.12 89 ILE A C 1
ATOM 729 O O . ILE A 1 89 ? 3.551 -7.566 8.789 1.00 83.12 89 ILE A O 1
ATOM 733 N N . GLU A 1 90 ? 5.209 -8.925 9.500 1.00 89.25 90 GLU A N 1
ATOM 734 C CA . GLU A 1 90 ? 4.758 -8.996 10.894 1.00 89.25 90 GLU A CA 1
ATOM 735 C C . GLU A 1 90 ? 4.803 -7.620 11.568 1.00 89.25 90 GLU A C 1
ATOM 737 O O . GLU A 1 90 ? 3.825 -7.192 12.181 1.00 89.25 90 GLU A O 1
ATOM 742 N N . LEU A 1 91 ? 5.895 -6.870 11.390 1.00 86.81 91 LEU A N 1
ATOM 743 C CA . LEU A 1 91 ? 6.019 -5.509 11.920 1.00 86.81 91 LEU A CA 1
ATOM 744 C C . LEU A 1 91 ? 4.932 -4.581 11.370 1.00 86.81 91 LEU A C 1
ATOM 746 O O . LEU A 1 91 ? 4.349 -3.797 12.120 1.00 86.81 91 LEU A O 1
ATOM 750 N N . ASN A 1 92 ? 4.614 -4.691 10.079 1.00 87.38 92 ASN A N 1
ATOM 751 C CA . ASN A 1 92 ? 3.537 -3.914 9.480 1.00 87.38 92 ASN A CA 1
ATOM 752 C C . ASN A 1 92 ? 2.166 -4.300 10.062 1.00 87.38 92 ASN A C 1
ATOM 754 O O . ASN A 1 92 ? 1.358 -3.419 10.356 1.00 87.38 92 ASN A O 1
ATOM 758 N N . ALA A 1 93 ? 1.903 -5.592 10.283 1.00 88.19 93 ALA A N 1
ATOM 759 C CA . ALA A 1 93 ? 0.666 -6.052 10.915 1.00 88.19 93 ALA A CA 1
ATOM 760 C C . ALA A 1 93 ? 0.528 -5.531 12.358 1.00 88.19 93 ALA A C 1
ATOM 762 O O . ALA A 1 93 ? -0.536 -5.032 12.738 1.00 88.19 93 ALA A O 1
ATOM 763 N N . ILE A 1 94 ? 1.616 -5.564 13.135 1.00 88.12 94 ILE A N 1
ATOM 764 C CA . ILE A 1 94 ? 1.675 -4.992 14.488 1.00 88.12 94 ILE A CA 1
ATOM 765 C C . ILE A 1 94 ? 1.380 -3.488 14.446 1.00 88.12 94 ILE A C 1
ATOM 767 O O . ILE A 1 94 ? 0.530 -3.006 15.198 1.00 88.12 94 ILE A O 1
ATOM 771 N N . GLY A 1 95 ? 2.020 -2.750 13.534 1.00 92.25 95 GLY A N 1
ATOM 772 C CA . GLY A 1 95 ? 1.807 -1.311 13.369 1.00 92.25 95 GLY A CA 1
ATOM 773 C C . GLY A 1 95 ? 0.361 -0.958 13.007 1.00 92.25 95 GLY A C 1
ATOM 774 O O . GLY A 1 95 ? -0.217 -0.040 13.592 1.00 92.25 95 GLY A O 1
ATOM 775 N N . VAL A 1 96 ? -0.264 -1.716 12.100 1.00 89.81 96 VAL A N 1
ATOM 776 C CA . VAL A 1 96 ? -1.682 -1.543 11.739 1.00 89.81 96 VAL A CA 1
ATOM 777 C C . VAL A 1 96 ? -2.593 -1.767 12.948 1.00 89.81 96 VAL A C 1
ATOM 779 O O . VAL A 1 96 ? -3.487 -0.953 13.190 1.00 89.81 96 VAL A O 1
ATOM 782 N N . ASN A 1 97 ? -2.358 -2.824 13.726 1.00 91.25 97 ASN A N 1
ATOM 783 C CA . ASN A 1 97 ? -3.165 -3.137 14.908 1.00 91.25 97 ASN A CA 1
ATOM 784 C C . ASN A 1 97 ? -3.024 -2.071 16.001 1.00 91.25 97 ASN A C 1
ATOM 786 O O . ASN A 1 97 ? -4.029 -1.641 16.570 1.00 91.25 97 ASN A O 1
ATOM 790 N N . LEU A 1 98 ? -1.803 -1.592 16.252 1.00 87.81 98 LEU A N 1
ATOM 791 C CA . LEU A 1 98 ? -1.554 -0.497 17.190 1.00 87.81 98 LEU A CA 1
ATOM 792 C C . LEU A 1 98 ? -2.261 0.784 16.752 1.00 87.81 98 LEU A C 1
ATOM 794 O O . LEU A 1 98 ? -2.945 1.408 17.558 1.00 87.81 98 LEU A O 1
ATOM 798 N N . ASN A 1 99 ? -2.182 1.140 15.468 1.00 90.75 99 ASN A N 1
ATOM 799 C CA . ASN A 1 99 ? -2.891 2.308 14.946 1.00 90.75 99 ASN A CA 1
ATOM 800 C C . ASN A 1 99 ? -4.408 2.192 15.124 1.00 90.75 99 ASN A C 1
ATOM 802 O O . ASN A 1 99 ? -5.066 3.180 15.443 1.00 90.75 99 ASN A O 1
ATOM 806 N N . GLN A 1 100 ? -4.979 1.000 14.944 1.00 84.56 100 GLN A N 1
ATOM 807 C CA . GLN A 1 100 ? -6.399 0.774 15.211 1.00 84.56 100 GLN A CA 1
ATOM 808 C C . GLN A 1 100 ? -6.728 0.903 16.701 1.00 84.56 100 GLN A C 1
ATOM 810 O O . GLN A 1 100 ? -7.722 1.541 17.037 1.00 84.56 100 GLN A O 1
ATOM 815 N N . ALA A 1 101 ? -5.905 0.344 17.590 1.00 79.88 101 ALA A N 1
ATOM 816 C CA . ALA A 1 101 ? -6.099 0.449 19.035 1.00 79.88 101 ALA A CA 1
ATOM 817 C C . ALA A 1 101 ? -6.018 1.905 19.517 1.00 79.88 101 ALA A C 1
ATOM 819 O O . ALA A 1 101 ? -6.901 2.362 20.238 1.00 79.88 101 ALA A O 1
ATOM 820 N N . VAL A 1 102 ? -5.022 2.660 19.049 1.00 84.56 102 VAL A N 1
ATOM 821 C CA . VAL A 1 102 ? -4.873 4.092 19.341 1.00 84.56 102 VAL A CA 1
ATOM 822 C C . VAL A 1 102 ? -6.051 4.885 18.786 1.00 84.56 102 VAL A C 1
ATOM 824 O O . VAL A 1 102 ? -6.589 5.737 19.483 1.00 84.56 102 VAL A O 1
ATOM 827 N N . ARG A 1 103 ? -6.516 4.583 17.567 1.00 82.31 103 ARG A N 1
ATOM 828 C CA . ARG A 1 103 ? -7.727 5.210 17.017 1.00 82.31 103 ARG A CA 1
ATOM 829 C C . ARG A 1 103 ? -8.964 4.908 17.855 1.00 82.31 103 ARG A C 1
ATOM 831 O O . ARG A 1 103 ? -9.728 5.831 18.075 1.00 82.31 103 ARG A O 1
ATOM 838 N N . ARG A 1 104 ? -9.141 3.677 18.349 1.00 77.31 104 ARG A N 1
ATOM 839 C CA . ARG A 1 104 ? -10.253 3.296 19.245 1.00 77.31 104 ARG A CA 1
ATOM 840 C C . ARG A 1 104 ? -10.181 3.995 20.603 1.00 77.31 104 ARG A C 1
ATOM 842 O O . ARG A 1 104 ? -11.210 4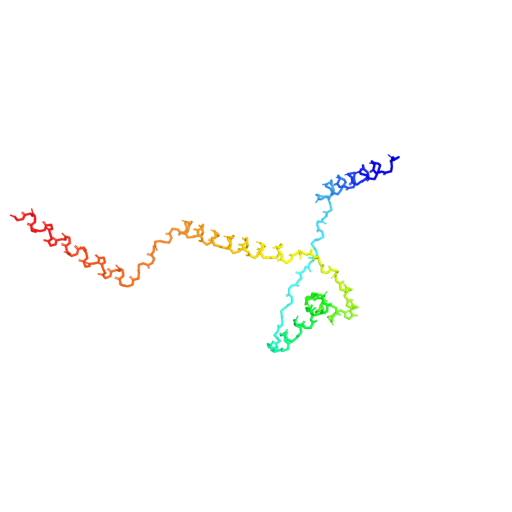.382 21.139 1.00 77.31 104 ARG A O 1
ATOM 849 N N . LEU A 1 105 ? -8.977 4.158 21.152 1.00 76.56 105 LEU A N 1
ATOM 850 C CA . LEU A 1 105 ? -8.759 4.900 22.397 1.00 76.56 105 LEU A CA 1
ATOM 851 C C . LEU A 1 105 ? -9.055 6.393 22.210 1.00 76.56 105 LEU A C 1
ATOM 853 O O . LEU A 1 105 ? -9.782 6.983 23.002 1.00 76.56 105 LEU A O 1
ATOM 857 N N . ASN A 1 106 ? -8.526 6.987 21.139 1.00 75.50 106 ASN A N 1
ATOM 858 C CA . ASN A 1 106 ? -8.676 8.412 20.848 1.00 75.50 106 ASN A CA 1
ATOM 859 C C . ASN A 1 106 ? -10.074 8.778 20.354 1.00 75.50 106 ASN A C 1
ATOM 861 O O . ASN A 1 106 ? -10.497 9.915 20.538 1.00 75.50 106 ASN A O 1
ATOM 865 N N . SER A 1 107 ? -10.790 7.853 19.713 1.00 72.19 107 SER A N 1
ATOM 866 C CA . SER A 1 107 ? -12.122 8.145 19.197 1.00 72.19 107 SER A CA 1
ATOM 867 C C . SER A 1 107 ? -13.170 8.274 20.298 1.00 72.19 107 SER A C 1
ATOM 869 O O . SER A 1 107 ? -14.246 8.777 19.991 1.00 72.19 107 SER A O 1
ATOM 871 N N . GLN A 1 108 ? -12.889 7.838 21.544 1.00 59.06 108 GLN A N 1
ATOM 872 C CA . GLN A 1 108 ? -13.881 7.730 22.630 1.00 59.06 108 GLN A CA 1
ATOM 873 C C . GLN A 1 108 ? -15.237 7.233 22.109 1.00 59.06 108 GLN A C 1
ATOM 875 O O . GLN A 1 108 ? -16.290 7.660 22.584 1.00 59.06 108 GLN A O 1
ATOM 880 N N . GLU A 1 109 ? -15.226 6.373 21.082 1.00 55.34 109 GLU A N 1
ATOM 881 C CA . GLU A 1 109 ? -16.450 5.832 20.529 1.00 55.34 109 GLU A CA 1
ATOM 882 C C . GLU A 1 109 ? -17.001 4.946 21.631 1.00 55.34 109 GLU A C 1
ATOM 884 O O . GLU A 1 109 ? -16.549 3.815 21.819 1.00 55.34 109 GLU A O 1
ATOM 889 N N . LEU A 1 110 ? -17.943 5.508 22.402 1.00 55.41 110 LEU A N 1
ATOM 890 C CA . LEU A 1 110 ? -18.863 4.761 23.242 1.00 55.41 110 LEU A CA 1
ATOM 891 C C . LEU A 1 110 ? -19.183 3.503 22.446 1.00 55.41 110 LEU A C 1
ATOM 893 O O . LEU A 1 110 ? -19.613 3.656 21.291 1.00 55.41 110 LEU A O 1
ATOM 897 N N . PRO A 1 111 ? -18.896 2.298 22.983 1.00 57.84 111 PRO A N 1
ATOM 898 C CA . PRO A 1 111 ? -19.156 1.073 22.252 1.00 57.84 111 PRO A CA 1
ATOM 899 C C . PRO A 1 111 ? -20.572 1.214 21.728 1.00 57.84 111 PRO A C 1
ATOM 901 O O . PRO A 1 111 ? -21.484 1.507 22.505 1.00 57.84 111 PRO A O 1
ATOM 904 N N . ARG A 1 112 ? -20.735 1.175 20.399 1.00 58.31 112 ARG A N 1
ATOM 905 C CA . ARG A 1 112 ? -22.058 1.267 19.793 1.00 58.31 112 ARG A CA 1
ATOM 906 C C . ARG A 1 112 ? -22.796 0.040 20.293 1.00 58.31 112 ARG A C 1
ATOM 908 O O . ARG A 1 112 ? -22.648 -1.027 19.710 1.00 58.31 112 ARG A O 1
ATOM 915 N N . LEU A 1 113 ? -23.506 0.207 21.409 1.00 60.28 113 LEU A N 1
ATOM 916 C CA . LEU A 1 113 ? -24.285 -0.835 22.047 1.00 60.28 113 LEU A CA 1
ATOM 917 C C . LEU A 1 113 ? -25.185 -1.376 20.954 1.00 60.28 113 LEU A C 1
ATOM 919 O O . LEU A 1 113 ? -25.972 -0.607 20.373 1.00 60.28 113 LEU A O 1
ATOM 923 N N . SER A 1 114 ? -24.994 -2.653 20.634 1.00 71.69 114 SER A N 1
ATOM 924 C CA . SER A 1 114 ? -25.854 -3.336 19.686 1.00 71.69 114 SER A CA 1
ATOM 925 C C . SER A 1 114 ? -27.292 -3.266 20.202 1.00 71.69 114 SER A C 1
ATOM 927 O O . SER A 1 114 ? -27.544 -2.961 21.372 1.00 71.69 114 SER A O 1
ATOM 929 N N . LEU A 1 115 ? -28.265 -3.507 19.324 1.00 72.44 115 LEU A N 1
ATOM 930 C CA . LEU A 1 115 ? -29.667 -3.536 19.742 1.00 72.44 115 LEU A CA 1
ATOM 931 C C . LEU A 1 115 ? -29.873 -4.532 20.902 1.00 72.44 115 LEU A C 1
ATOM 933 O O . LEU A 1 115 ? -30.617 -4.245 21.836 1.00 72.44 115 LEU A O 1
ATOM 937 N N . ASP A 1 116 ? -29.137 -5.645 20.875 1.00 79.62 116 ASP A N 1
ATOM 938 C CA . ASP A 1 116 ? -29.164 -6.686 21.900 1.00 79.62 116 ASP A CA 1
ATOM 939 C C . ASP A 1 116 ? -28.575 -6.201 23.229 1.00 79.62 116 ASP A C 1
ATOM 941 O O . ASP A 1 116 ? -29.183 -6.411 24.279 1.00 79.62 116 ASP A O 1
ATOM 945 N N . ASP A 1 117 ? -27.457 -5.467 23.196 1.00 79.38 117 ASP A N 1
ATOM 946 C CA . ASP A 1 117 ? -26.845 -4.907 24.409 1.00 79.38 117 ASP A CA 1
ATOM 947 C C . ASP A 1 117 ? -27.763 -3.878 25.082 1.00 79.38 117 ASP A C 1
ATOM 949 O O . ASP A 1 117 ? -27.831 -3.802 26.310 1.00 79.38 117 ASP A O 1
ATOM 953 N N . ARG A 1 118 ? -28.509 -3.098 24.287 1.00 79.94 118 ARG A N 1
ATOM 954 C CA . ARG A 1 118 ? -29.500 -2.137 24.803 1.00 79.94 118 ARG A CA 1
ATOM 955 C C . ARG A 1 118 ? -30.679 -2.845 25.460 1.00 79.94 118 ARG A C 1
ATOM 957 O O . ARG A 1 118 ? -31.089 -2.452 26.547 1.00 79.94 118 ARG A O 1
ATOM 964 N N . ASN A 1 119 ? -31.185 -3.905 24.833 1.00 84.00 119 ASN A N 1
ATOM 965 C CA . ASN A 1 119 ? -32.270 -4.712 25.391 1.00 84.00 119 ASN A CA 1
ATOM 966 C C . ASN A 1 119 ? -31.850 -5.392 26.702 1.00 84.00 119 ASN A C 1
ATOM 968 O O . ASN A 1 119 ? -32.628 -5.428 27.656 1.00 84.00 119 ASN A O 1
ATOM 972 N N . LEU A 1 120 ? -30.615 -5.901 26.768 1.00 87.38 120 LEU A N 1
ATOM 973 C CA . LEU A 1 120 ? -30.050 -6.487 27.982 1.00 87.38 120 LEU A CA 1
ATOM 974 C C . LEU A 1 120 ? -29.939 -5.445 29.104 1.00 87.38 120 LEU A C 1
ATOM 976 O O . LEU A 1 120 ? -30.319 -5.722 30.243 1.00 87.38 120 LEU A O 1
ATOM 980 N N . LEU A 1 121 ? -29.456 -4.242 28.778 1.00 86.81 121 LEU A N 1
ATOM 981 C CA . LEU A 1 121 ? -29.331 -3.140 29.728 1.00 86.81 121 LEU A CA 1
ATOM 982 C C . LEU A 1 121 ? -30.697 -2.737 30.303 1.00 86.81 121 LEU A C 1
ATOM 984 O O . LEU A 1 121 ? -30.841 -2.644 31.521 1.00 86.81 121 LEU A O 1
ATOM 988 N N . ASP A 1 122 ? -31.713 -2.579 29.453 1.00 88.62 122 ASP A N 1
ATOM 989 C CA . ASP A 1 122 ? -33.085 -2.276 29.882 1.00 88.62 122 ASP A CA 1
ATOM 990 C C . ASP A 1 122 ? -33.659 -3.372 30.787 1.00 88.62 122 ASP A C 1
ATOM 992 O O . ASP A 1 122 ? -34.354 -3.091 31.771 1.00 88.62 122 ASP A O 1
ATOM 996 N N . HIS A 1 123 ? -33.351 -4.634 30.486 1.00 91.56 123 HIS A N 1
ATOM 997 C CA . HIS A 1 123 ? -33.789 -5.761 31.301 1.00 91.56 123 HIS A CA 1
ATOM 998 C C . HIS A 1 123 ? -33.126 -5.756 32.686 1.00 91.56 123 HIS A C 1
ATOM 1000 O O . HIS A 1 123 ? -33.801 -5.962 33.698 1.00 91.56 123 HIS A O 1
ATOM 1006 N N . LEU A 1 124 ? -31.823 -5.468 32.747 1.00 90.94 124 LEU A N 1
ATOM 1007 C CA . LEU A 1 124 ? -31.078 -5.337 34.001 1.00 90.94 124 LEU A CA 1
ATOM 1008 C C . LEU A 1 124 ? -31.574 -4.156 34.840 1.00 90.94 124 LEU A C 1
ATOM 1010 O O . LEU A 1 124 ? -31.741 -4.301 36.050 1.00 90.94 124 LEU A O 1
ATOM 1014 N N . LEU A 1 125 ? -31.867 -3.017 34.211 1.00 91.88 125 LEU A N 1
ATOM 1015 C CA . LEU A 1 125 ? -32.397 -1.837 34.897 1.00 91.88 125 LEU A CA 1
ATOM 1016 C C . LEU A 1 125 ? -33.787 -2.091 35.489 1.00 91.88 125 LEU A C 1
ATOM 1018 O O . LEU A 1 125 ? -34.043 -1.714 36.633 1.00 91.88 125 LEU A O 1
ATOM 1022 N N . LYS A 1 126 ? -34.671 -2.787 34.761 1.00 92.19 126 LYS A N 1
ATOM 1023 C CA . LYS A 1 126 ? -35.973 -3.212 35.304 1.00 92.19 126 LYS A CA 1
ATOM 1024 C C . LYS A 1 126 ? -35.812 -4.136 36.506 1.00 92.19 126 LYS A C 1
AT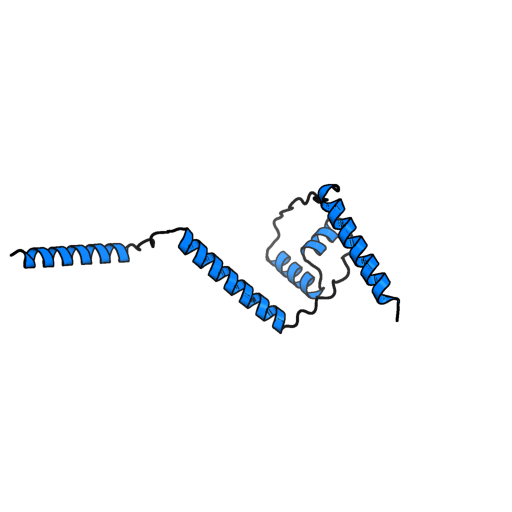OM 1026 O O . LYS A 1 126 ? -36.432 -3.898 37.537 1.00 92.19 126 LYS A O 1
ATOM 1031 N N . LYS A 1 127 ? -34.938 -5.141 36.403 1.00 89.19 127 LYS A N 1
ATOM 1032 C CA . LYS A 1 127 ? -34.644 -6.070 37.505 1.00 89.19 127 LYS A CA 1
ATOM 1033 C C . LYS A 1 127 ? -34.089 -5.357 38.736 1.00 89.19 127 LYS A C 1
ATOM 1035 O O . LYS A 1 127 ? -34.491 -5.673 39.851 1.00 89.19 127 LYS A O 1
ATOM 1040 N N . LEU A 1 128 ? -33.190 -4.395 38.546 1.00 91.81 128 LEU A N 1
ATOM 1041 C CA . LEU A 1 128 ? -32.638 -3.596 39.640 1.00 91.81 128 LEU A CA 1
ATOM 1042 C C . LEU A 1 128 ? -33.714 -2.762 40.337 1.00 91.81 128 LEU A C 1
ATOM 1044 O O . LEU A 1 128 ? -33.752 -2.757 41.562 1.00 91.81 128 LEU A O 1
ATOM 1048 N N . ASN A 1 129 ? -34.619 -2.136 39.581 1.00 90.00 129 ASN A N 1
ATOM 1049 C CA . ASN A 1 129 ? -35.753 -1.403 40.151 1.00 90.00 129 ASN A CA 1
ATOM 1050 C C . ASN A 1 129 ? -36.713 -2.317 40.925 1.00 90.00 129 ASN A C 1
ATOM 1052 O O . ASN A 1 129 ? -37.136 -1.960 42.020 1.00 90.00 129 ASN A O 1
ATOM 1056 N N . GLU A 1 130 ? -37.022 -3.506 40.401 1.00 90.56 130 GLU A N 1
ATOM 1057 C CA . GLU A 1 130 ? -37.839 -4.504 41.111 1.00 90.56 130 GLU A CA 1
ATOM 1058 C C . GLU A 1 130 ? -37.198 -4.913 42.445 1.00 90.56 130 GLU A C 1
ATOM 1060 O O . GLU A 1 130 ? -37.887 -5.046 43.456 1.00 90.56 130 GLU A O 1
ATOM 1065 N N . ILE A 1 131 ? -35.877 -5.108 42.462 1.00 91.12 131 ILE A N 1
ATOM 1066 C CA . ILE A 1 131 ? -35.132 -5.442 43.682 1.00 91.12 131 ILE A CA 1
ATOM 1067 C C . ILE A 1 131 ? -35.114 -4.253 44.647 1.00 91.12 131 ILE A C 1
ATOM 1069 O O . ILE A 1 131 ? -35.319 -4.447 45.841 1.00 91.12 131 ILE A O 1
ATOM 1073 N N . GLN A 1 132 ? -34.911 -3.031 44.149 1.00 87.88 132 GLN A N 1
ATOM 1074 C CA . GLN A 1 132 ? -34.948 -1.822 44.973 1.00 87.88 132 GLN A CA 1
ATOM 1075 C C . GLN A 1 132 ? -36.310 -1.627 45.636 1.00 87.88 132 GLN A C 1
ATOM 1077 O O . GLN A 1 132 ? -36.357 -1.341 46.825 1.00 87.88 132 GLN A O 1
ATOM 1082 N N . GLN A 1 133 ? -37.407 -1.822 44.903 1.00 86.56 133 GLN A N 1
ATOM 1083 C CA . GLN A 1 133 ? -38.754 -1.722 45.468 1.00 86.56 133 GLN A CA 1
ATOM 1084 C C . GLN A 1 133 ? -38.982 -2.764 46.568 1.00 86.56 133 GLN A C 1
ATOM 1086 O O . GLN A 1 133 ? -39.463 -2.416 47.639 1.00 86.56 133 GLN A O 1
ATOM 1091 N N . LYS A 1 134 ? -38.533 -4.006 46.357 1.00 83.38 134 LYS A N 1
ATOM 1092 C CA . LYS A 1 134 ? -38.614 -5.082 47.362 1.00 83.38 134 LYS A CA 1
ATOM 1093 C C . LYS A 1 134 ? -37.724 -4.888 48.591 1.00 83.38 134 LYS A C 1
ATOM 1095 O O . LYS A 1 134 ? -37.909 -5.595 49.569 1.00 83.38 134 LYS A O 1
ATOM 1100 N N . LEU A 1 135 ? -36.718 -4.019 48.513 1.00 75.50 135 LEU A N 1
ATOM 1101 C CA . LEU A 1 135 ? -35.848 -3.670 49.642 1.00 75.50 135 LEU A CA 1
ATOM 1102 C C . LEU A 1 135 ? -36.362 -2.455 50.430 1.00 75.50 135 LEU A C 1
ATOM 1104 O O . LEU A 1 135 ? -35.830 -2.171 51.500 1.00 75.50 135 LEU A O 1
ATOM 1108 N N . VAL A 1 136 ? -37.323 -1.710 49.874 1.00 75.75 136 VAL A N 1
ATOM 1109 C CA . VAL A 1 136 ? -37.935 -0.524 50.493 1.00 75.75 136 VAL A CA 1
ATOM 1110 C C . VAL A 1 136 ? -39.282 -0.860 51.162 1.00 75.75 136 VAL A C 1
ATOM 1112 O O . VAL A 1 136 ? -39.708 -0.105 52.036 1.00 75.75 136 VAL A O 1
ATOM 1115 N N . GLU A 1 137 ? -39.920 -1.980 50.797 1.00 51.78 137 GLU A N 1
ATOM 1116 C CA . GLU A 1 137 ? -40.991 -2.647 51.572 1.00 51.78 137 GLU A CA 1
ATOM 1117 C C . GLU A 1 137 ? -40.436 -3.427 52.775 1.00 51.78 137 GLU A C 1
ATOM 1119 O O . GLU A 1 137 ? -41.096 -3.394 53.839 1.00 51.78 137 GLU A O 1
#

Radius of gyration: 30.36 Å; chains: 1; bounding box: 88×42×77 Å

Secondary structure (DSSP, 8-state):
--HHHHHHHHHHHHHHHHHHHTTTS---------------HHHHHHHHHHHHHTT--HHHHHHHHHTTPPPPP--------HHHHHHHHHHHHHHHHHHHHHHHHHTT------HHHHHHHHHHHHHHHHHHHHHH-

Foldseek 3Di:
DPPPVVVVVVVVVVVVVVVVCPVVDDPPPPVDDDDDDDDPPVVVVVLCVVCVVQQADSVQVVVCVVVVHPRPHRDPPPCPDPVNVVVVVVVVVVVVVVVVVVCCVVVVPPPPQPPVNVVVVVVVVVVVVVVVVVVVD

pLDDT: mean 78.57, std 13.03, range [49.88, 96.19]